Protein AF-A0A916WQE7-F1 (afdb_monomer)

Foldseek 3Di:
DLVVLLVLLQCLLCQLVVCVVVVVPQDLPVLLVSLVVSVVSVVVSVVVVVPDDQDDDPSNVSSVVSNLSSCLSSVVSVVCNVCVVVVHHPVCVPPPPPPPPDPDDDDDDPPPPPPPPPVVSVLSSVLSVQCVVCVVVVNNVSNVVSVVVVVCVVCVVVVVVVVVVVVVPPDPDD

pLDDT: mean 71.53, std 14.72, range [34.81, 92.25]

Structure (mmCIF, N/CA/C/O backbone):
data_AF-A0A916WQE7-F1
#
_entry.id   AF-A0A916WQE7-F1
#
loop_
_atom_site.group_PDB
_atom_site.id
_atom_site.type_symbol
_atom_site.label_atom_id
_atom_site.label_alt_id
_atom_site.label_comp_id
_atom_site.label_asym_id
_atom_site.label_entity_id
_atom_site.label_seq_id
_atom_site.pdbx_PDB_ins_code
_atom_site.Cartn_x
_atom_site.Cartn_y
_atom_site.Cartn_z
_atom_site.occupancy
_atom_site.B_iso_or_equiv
_atom_site.auth_seq_id
_atom_site.auth_comp_id
_atom_site.auth_asym_id
_atom_site.auth_atom_id
_atom_site.pdbx_PDB_model_num
ATOM 1 N N . MET A 1 1 ? 22.401 -5.149 -11.279 1.00 70.62 1 MET A N 1
ATOM 2 C CA . MET A 1 1 ? 21.599 -4.157 -10.520 1.00 70.62 1 MET A CA 1
ATOM 3 C C . MET A 1 1 ? 20.113 -4.518 -10.488 1.00 70.62 1 MET A C 1
ATOM 5 O O . MET A 1 1 ? 19.553 -4.602 -9.405 1.00 70.62 1 MET A O 1
ATOM 9 N N . THR A 1 2 ? 19.488 -4.848 -11.621 1.00 73.38 2 THR A N 1
ATOM 10 C CA . THR A 1 2 ? 18.065 -5.252 -11.704 1.00 73.38 2 THR A CA 1
ATOM 11 C C . THR A 1 2 ? 17.678 -6.453 -10.826 1.00 73.38 2 THR A C 1
ATOM 13 O O . THR A 1 2 ? 16.647 -6.414 -10.163 1.00 73.38 2 THR A O 1
ATOM 16 N N . ALA A 1 3 ? 18.513 -7.496 -10.752 1.00 74.06 3 ALA A N 1
ATOM 17 C CA . ALA A 1 3 ? 18.271 -8.654 -9.880 1.00 74.06 3 ALA A CA 1
ATOM 18 C C . ALA A 1 3 ? 18.253 -8.289 -8.381 1.00 74.06 3 ALA A C 1
ATOM 20 O O . ALA A 1 3 ? 17.452 -8.829 -7.622 1.00 74.06 3 ALA A O 1
ATOM 21 N N . LEU A 1 4 ? 19.092 -7.331 -7.965 1.00 79.38 4 LEU A N 1
ATOM 22 C CA . LEU A 1 4 ? 19.140 -6.832 -6.588 1.00 79.38 4 LEU A CA 1
ATOM 23 C C . LEU A 1 4 ? 17.869 -6.036 -6.264 1.00 79.38 4 LEU A C 1
ATOM 25 O O . LEU A 1 4 ? 17.252 -6.282 -5.234 1.00 79.38 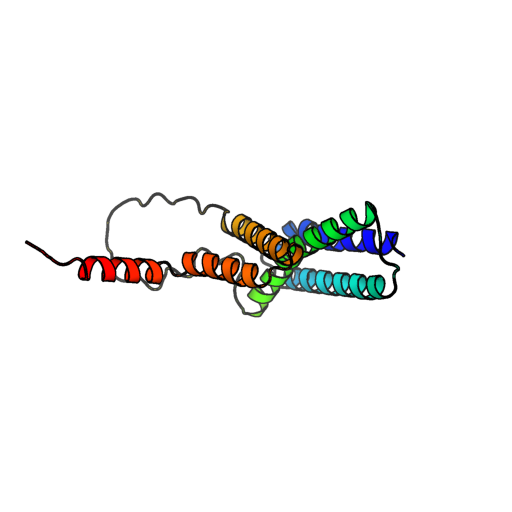4 LEU A O 1
ATOM 29 N N . ILE A 1 5 ? 17.422 -5.165 -7.174 1.00 79.19 5 ILE A N 1
ATOM 30 C CA . ILE A 1 5 ? 16.158 -4.416 -7.045 1.00 79.19 5 ILE A CA 1
ATOM 31 C C . ILE A 1 5 ? 14.967 -5.371 -6.885 1.00 79.19 5 ILE A C 1
ATOM 33 O O . ILE A 1 5 ? 14.129 -5.180 -6.005 1.00 79.19 5 ILE A O 1
ATOM 37 N N . VAL A 1 6 ? 14.910 -6.429 -7.697 1.00 75.44 6 VAL A N 1
ATOM 38 C CA . VAL A 1 6 ? 13.836 -7.434 -7.643 1.00 75.44 6 VAL A CA 1
ATOM 39 C C . VAL A 1 6 ? 13.866 -8.198 -6.321 1.00 75.44 6 VAL A C 1
ATOM 41 O O . VAL A 1 6 ? 12.828 -8.329 -5.674 1.00 75.44 6 VAL A O 1
ATOM 44 N N . ALA A 1 7 ? 15.042 -8.647 -5.875 1.00 78.25 7 ALA A N 1
ATOM 45 C CA . ALA A 1 7 ? 15.191 -9.309 -4.581 1.00 78.25 7 ALA A CA 1
ATOM 46 C C . ALA A 1 7 ? 14.759 -8.395 -3.420 1.00 78.25 7 ALA A C 1
ATOM 48 O O . ALA A 1 7 ? 14.051 -8.834 -2.514 1.00 78.25 7 ALA A O 1
ATOM 49 N N . LEU A 1 8 ? 15.117 -7.110 -3.473 1.00 78.75 8 LEU A N 1
ATOM 50 C CA . LEU A 1 8 ? 14.776 -6.143 -2.432 1.00 78.75 8 LEU A CA 1
ATOM 51 C C . LEU A 1 8 ? 13.273 -5.822 -2.422 1.00 78.75 8 LEU A C 1
ATOM 53 O O . LEU A 1 8 ? 12.681 -5.750 -1.350 1.00 78.75 8 LEU A O 1
ATOM 57 N N . LEU A 1 9 ? 12.619 -5.749 -3.587 1.00 78.38 9 LEU A N 1
ATOM 58 C CA . LEU A 1 9 ? 11.158 -5.634 -3.690 1.00 78.38 9 LEU A CA 1
ATOM 59 C C . LEU A 1 9 ? 10.426 -6.851 -3.112 1.00 78.38 9 LEU A C 1
ATOM 61 O O . LEU A 1 9 ? 9.424 -6.690 -2.413 1.00 78.38 9 LEU A O 1
ATOM 65 N N . VAL A 1 10 ? 10.934 -8.062 -3.360 1.00 79.44 10 VAL A N 1
ATOM 66 C CA . VAL A 1 10 ? 10.391 -9.284 -2.747 1.00 79.44 10 VAL A CA 1
ATOM 67 C C . VAL A 1 10 ? 10.524 -9.213 -1.225 1.00 79.44 10 VAL A C 1
ATOM 69 O O . VAL A 1 10 ? 9.552 -9.478 -0.518 1.00 79.44 10 VAL A O 1
ATOM 72 N N . ILE A 1 11 ? 11.678 -8.781 -0.708 1.00 80.19 11 ILE A N 1
ATOM 73 C CA . ILE A 1 11 ? 11.891 -8.603 0.735 1.00 80.19 11 ILE A CA 1
ATOM 74 C C . ILE A 1 11 ? 10.909 -7.571 1.305 1.00 80.19 11 ILE A C 1
ATOM 76 O O . ILE A 1 11 ? 10.242 -7.868 2.292 1.00 80.19 11 ILE A O 1
ATOM 80 N N . VAL A 1 12 ? 10.746 -6.404 0.672 1.00 80.62 12 VAL A N 1
ATOM 81 C CA . VAL A 1 12 ? 9.788 -5.365 1.104 1.00 80.62 12 VAL A CA 1
ATOM 82 C C . VAL A 1 12 ? 8.350 -5.894 1.115 1.00 80.62 12 VAL A C 1
ATOM 84 O O . VAL A 1 12 ? 7.591 -5.582 2.031 1.00 80.62 12 VAL A O 1
ATOM 87 N N . GLY A 1 13 ? 7.970 -6.716 0.132 1.00 73.62 13 GLY A N 1
ATOM 88 C CA . GLY A 1 13 ? 6.634 -7.309 0.059 1.00 73.62 13 GLY A CA 1
ATOM 89 C C . GLY A 1 13 ? 6.373 -8.391 1.109 1.00 73.62 13 GLY A C 1
ATOM 90 O O . GLY A 1 13 ? 5.263 -8.462 1.648 1.00 73.62 13 GLY A O 1
ATOM 91 N N . VAL A 1 14 ? 7.383 -9.210 1.417 1.00 77.94 14 VAL A N 1
ATOM 92 C CA . VAL A 1 14 ? 7.269 -10.386 2.295 1.00 77.94 14 VAL A CA 1
ATOM 93 C C . VAL A 1 14 ? 7.514 -10.044 3.766 1.00 77.94 14 VAL A C 1
ATOM 95 O O . VAL A 1 14 ? 6.817 -10.581 4.623 1.00 77.94 14 VAL A O 1
ATOM 98 N N . LEU A 1 15 ? 8.435 -9.129 4.082 1.00 81.94 15 LEU A N 1
ATOM 99 C CA . LEU A 1 15 ? 8.789 -8.713 5.447 1.00 81.94 15 LEU A CA 1
ATOM 100 C C . LEU A 1 15 ? 7.566 -8.357 6.329 1.00 81.94 15 LEU A C 1
ATOM 102 O O . LEU A 1 15 ? 7.421 -8.946 7.401 1.00 81.94 15 LEU A O 1
ATOM 106 N N . PRO A 1 16 ? 6.633 -7.476 5.914 1.00 71.31 16 PRO A N 1
ATOM 107 C CA . PRO A 1 16 ? 5.450 -7.146 6.715 1.00 71.31 16 PRO A CA 1
ATOM 108 C C . PRO A 1 16 ? 4.465 -8.319 6.854 1.00 71.31 16 PRO A C 1
ATOM 110 O O . PRO A 1 16 ? 3.701 -8.361 7.821 1.00 71.31 16 PRO A O 1
ATOM 113 N N . LEU A 1 17 ? 4.484 -9.283 5.924 1.00 73.62 17 LEU A N 1
ATOM 114 C CA . LEU A 1 17 ? 3.678 -10.504 5.987 1.00 73.62 17 LEU A CA 1
ATOM 115 C C . LEU A 1 17 ? 4.301 -11.535 6.945 1.00 73.62 17 LEU A C 1
ATOM 117 O O . LEU A 1 17 ? 3.599 -12.127 7.759 1.00 73.62 17 LEU A O 1
ATOM 121 N N . ALA A 1 18 ? 5.623 -11.699 6.898 1.00 76.25 18 ALA A N 1
ATOM 122 C CA . ALA A 1 18 ? 6.389 -12.600 7.756 1.00 76.25 18 ALA A CA 1
ATOM 123 C C . ALA A 1 18 ? 6.431 -12.115 9.215 1.00 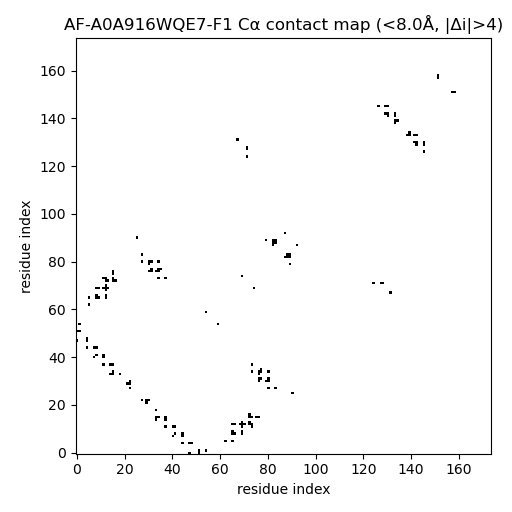76.25 18 ALA A C 1
ATOM 125 O O . ALA A 1 18 ? 6.333 -12.913 10.145 1.00 76.25 18 ALA A O 1
ATOM 126 N N . CYS A 1 19 ? 6.492 -10.798 9.430 1.00 71.38 19 CYS A N 1
ATOM 127 C CA . CYS A 1 19 ? 6.423 -10.182 10.757 1.00 71.38 19 CYS A CA 1
ATOM 128 C C . CYS A 1 19 ? 4.979 -9.947 11.242 1.00 71.38 19 CYS A C 1
ATOM 130 O O . CYS A 1 19 ? 4.761 -9.470 12.358 1.00 71.38 19 CYS A O 1
ATOM 132 N N . TYR A 1 20 ? 3.967 -10.297 10.444 1.00 69.69 20 TYR A N 1
ATOM 133 C CA . TYR A 1 20 ? 2.557 -10.211 10.826 1.00 69.69 20 TYR A CA 1
ATOM 134 C C . TYR A 1 20 ? 2.206 -10.948 12.141 1.00 69.69 20 TYR A C 1
ATOM 136 O O . TYR A 1 20 ? 1.533 -10.355 12.988 1.00 69.69 20 TYR A O 1
ATOM 144 N N . PRO A 1 21 ? 2.634 -12.208 12.378 1.00 64.62 21 PRO A N 1
ATOM 145 C CA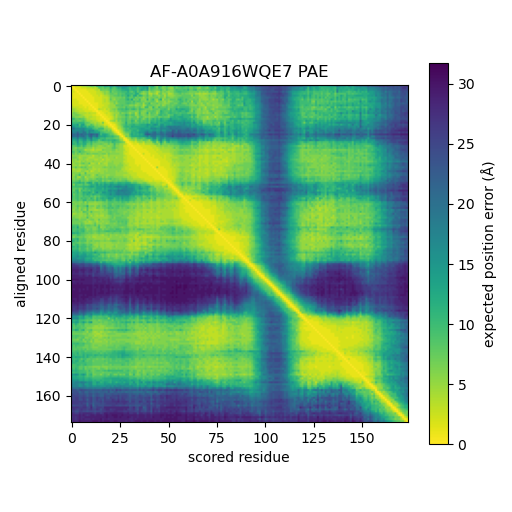 . PRO A 1 21 ? 2.379 -12.890 13.648 1.00 64.62 21 PRO A CA 1
ATOM 146 C C . PRO A 1 21 ? 3.087 -12.224 14.836 1.00 64.62 21 PRO A C 1
ATOM 148 O O . PRO A 1 21 ? 2.506 -12.175 15.918 1.00 64.62 21 PRO A O 1
ATOM 151 N N . LEU A 1 22 ? 4.279 -11.645 14.636 1.00 59.91 22 LEU A N 1
ATOM 152 C CA . LEU A 1 22 ? 4.992 -10.901 15.684 1.00 59.91 22 LEU A CA 1
ATOM 153 C C . LEU A 1 22 ? 4.316 -9.565 16.005 1.00 59.91 22 LEU A C 1
ATOM 155 O O . LEU A 1 22 ? 4.225 -9.182 17.161 1.00 59.91 22 LEU A O 1
ATOM 159 N N . THR A 1 23 ? 3.770 -8.870 15.010 1.00 57.62 23 THR A N 1
ATOM 160 C CA . THR A 1 23 ? 3.007 -7.626 15.231 1.00 57.62 23 THR A CA 1
ATOM 161 C C . THR A 1 23 ? 1.624 -7.861 15.851 1.00 57.62 23 THR A C 1
ATOM 163 O O . THR A 1 23 ? 0.947 -6.913 16.246 1.00 57.62 23 THR A O 1
ATOM 166 N N . ARG A 1 24 ? 1.194 -9.125 15.979 1.00 62.25 24 ARG A N 1
ATOM 167 C CA . ARG A 1 24 ? -0.054 -9.519 16.646 1.00 62.25 24 ARG A CA 1
ATOM 168 C C . ARG A 1 24 ? 0.080 -9.596 18.173 1.00 62.25 24 ARG A C 1
ATOM 170 O O . ARG A 1 24 ? -0.942 -9.618 18.855 1.00 62.25 24 ARG A O 1
ATOM 177 N N . THR A 1 25 ? 1.292 -9.598 18.732 1.00 56.09 25 THR A N 1
ATOM 178 C CA . THR A 1 25 ? 1.531 -9.772 20.181 1.00 56.09 25 THR A CA 1
ATOM 179 C C . THR A 1 25 ? 1.279 -8.511 21.027 1.00 56.09 25 THR A C 1
ATOM 181 O O . THR A 1 25 ? 1.730 -8.437 22.161 1.00 56.09 25 THR A O 1
ATOM 184 N N . ARG A 1 26 ? 0.507 -7.531 20.522 1.00 59.12 26 ARG A N 1
ATOM 185 C CA . ARG A 1 26 ? 0.152 -6.256 21.195 1.00 59.12 26 ARG A CA 1
ATOM 186 C C . ARG A 1 26 ? 1.341 -5.374 21.615 1.00 59.12 26 ARG A C 1
ATOM 188 O O . ARG A 1 26 ? 1.155 -4.423 22.364 1.00 59.12 26 ARG A O 1
ATOM 195 N N . LEU A 1 27 ? 2.549 -5.638 21.126 1.00 57.28 27 LEU A N 1
ATOM 196 C CA . LEU A 1 27 ? 3.712 -4.800 21.406 1.00 57.28 27 LEU A CA 1
ATOM 197 C C . LEU A 1 27 ? 3.806 -3.691 20.344 1.00 57.28 27 LEU A C 1
ATOM 199 O O . LEU A 1 27 ? 4.016 -3.973 19.166 1.00 57.28 27 LEU A O 1
ATOM 203 N N . ALA A 1 28 ? 3.674 -2.429 20.761 1.00 61.50 28 ALA A N 1
ATOM 204 C CA . ALA A 1 28 ? 3.883 -1.251 19.913 1.00 61.50 28 ALA A CA 1
ATOM 205 C C . ALA A 1 28 ? 5.304 -1.119 19.300 1.00 61.50 28 ALA A C 1
ATOM 207 O O . ALA A 1 28 ? 5.396 -0.752 18.121 1.00 61.50 28 ALA A O 1
ATOM 208 N N . PRO A 1 29 ? 6.418 -1.438 20.005 1.00 67.38 29 PRO A N 1
ATOM 209 C CA . PRO A 1 29 ? 7.757 -1.265 19.434 1.00 67.38 29 PRO A CA 1
ATOM 210 C C . PRO A 1 29 ? 8.039 -2.082 18.154 1.00 67.38 29 PRO A C 1
ATOM 212 O O . PRO A 1 29 ? 8.524 -1.490 17.187 1.00 67.38 29 PRO A O 1
ATOM 215 N N . PRO A 1 30 ? 7.708 -3.389 18.045 1.00 71.31 30 PRO A N 1
ATOM 216 C CA . PRO A 1 30 ? 7.995 -4.157 16.832 1.00 71.31 30 PRO A CA 1
ATOM 217 C C . PRO A 1 30 ? 7.179 -3.698 15.619 1.00 71.31 30 PRO A C 1
ATOM 219 O O . PRO A 1 30 ? 7.677 -3.753 14.499 1.00 71.31 30 PRO A O 1
ATOM 222 N N . THR A 1 31 ? 5.950 -3.201 15.801 1.00 71.88 31 THR A N 1
ATOM 223 C CA . THR A 1 31 ? 5.153 -2.652 14.689 1.00 71.88 31 THR A CA 1
ATOM 224 C C . THR A 1 31 ? 5.775 -1.403 14.076 1.00 71.88 31 THR A C 1
ATOM 226 O 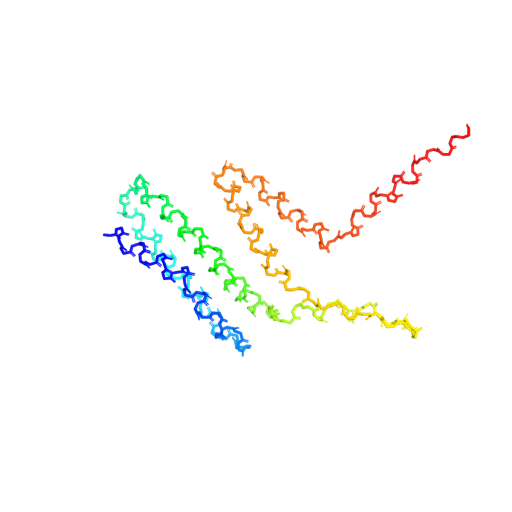O . THR A 1 31 ? 5.816 -1.285 12.851 1.00 71.88 31 THR A O 1
ATOM 229 N N . VAL A 1 32 ? 6.276 -0.489 14.910 1.00 77.50 32 VAL A N 1
ATOM 230 C CA . VAL A 1 32 ? 6.930 0.742 14.445 1.00 77.50 32 VAL A CA 1
ATOM 231 C C . VAL A 1 32 ? 8.268 0.414 13.782 1.00 77.50 32 VAL A C 1
ATOM 233 O O . VAL A 1 32 ? 8.560 0.946 12.713 1.00 77.50 32 VAL A O 1
ATOM 236 N N . ALA A 1 33 ? 9.033 -0.525 14.347 1.00 81.44 33 ALA A N 1
ATOM 237 C CA . ALA A 1 33 ? 10.304 -0.959 13.773 1.00 81.44 33 ALA A CA 1
ATOM 238 C C . ALA A 1 33 ? 10.131 -1.601 12.384 1.00 81.44 33 ALA A C 1
ATOM 240 O O . ALA A 1 33 ? 10.854 -1.257 11.452 1.00 81.44 33 ALA A O 1
ATOM 241 N N . VAL A 1 34 ? 9.137 -2.483 12.214 1.00 78.88 34 VAL A N 1
ATOM 242 C CA . VAL A 1 34 ? 8.832 -3.110 10.915 1.00 78.88 34 VAL A CA 1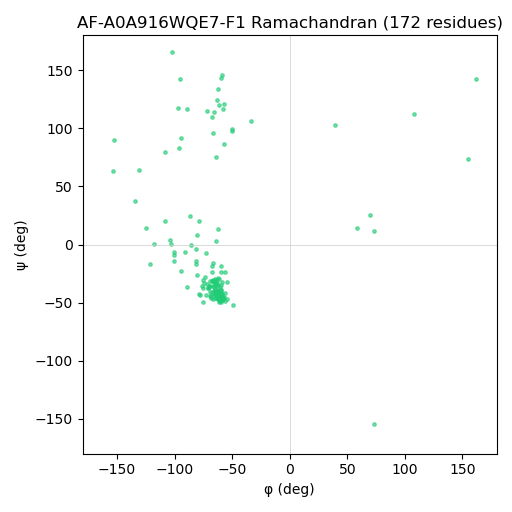
ATOM 243 C C . VAL A 1 34 ? 8.386 -2.065 9.894 1.00 78.88 34 VAL A C 1
ATOM 245 O O . VAL A 1 34 ? 8.844 -2.106 8.754 1.00 78.88 34 VAL A O 1
ATOM 248 N N . ALA A 1 35 ? 7.534 -1.110 10.281 1.00 81.12 35 ALA A N 1
ATOM 249 C CA . ALA A 1 35 ? 7.116 -0.032 9.387 1.00 81.12 35 ALA A CA 1
ATOM 250 C C . ALA A 1 35 ? 8.306 0.836 8.946 1.00 81.12 35 ALA A C 1
ATOM 252 O O . ALA A 1 35 ? 8.480 1.063 7.749 1.00 81.12 35 ALA A O 1
ATOM 253 N N . GLY A 1 36 ? 9.157 1.246 9.893 1.00 82.38 36 GLY A N 1
ATOM 254 C CA . GLY A 1 36 ? 10.378 2.004 9.614 1.00 82.38 36 GLY A CA 1
ATOM 255 C C . GLY A 1 36 ? 11.328 1.250 8.685 1.00 82.38 36 GLY A C 1
ATOM 256 O O . GLY A 1 36 ? 11.747 1.795 7.668 1.00 82.38 36 GLY A O 1
ATOM 257 N N . LEU A 1 37 ? 11.592 -0.029 8.963 1.00 84.94 37 LEU A N 1
ATOM 258 C CA . LEU A 1 37 ? 12.439 -0.873 8.116 1.00 84.94 37 LEU A CA 1
ATOM 259 C C . LEU A 1 37 ? 11.864 -1.027 6.701 1.00 84.94 37 LEU A C 1
ATOM 261 O O . LEU A 1 37 ? 12.606 -0.951 5.726 1.00 84.94 37 LEU A O 1
ATOM 265 N N . THR A 1 38 ? 10.546 -1.193 6.576 1.00 82.81 38 THR A N 1
ATOM 266 C CA . THR A 1 38 ? 9.877 -1.298 5.270 1.00 82.81 38 THR A CA 1
ATOM 267 C C . THR A 1 38 ? 10.031 -0.002 4.463 1.00 82.81 38 THR A C 1
ATOM 269 O O . THR A 1 38 ? 10.316 -0.064 3.270 1.00 82.81 38 THR A O 1
ATOM 272 N N . LEU A 1 39 ? 9.896 1.168 5.103 1.00 83.88 39 LEU A N 1
ATOM 273 C CA . LEU A 1 39 ? 10.090 2.471 4.453 1.00 83.88 39 LEU A CA 1
ATOM 274 C C . LEU A 1 39 ? 11.549 2.716 4.056 1.00 83.88 39 LEU A C 1
ATOM 276 O O . LEU A 1 39 ? 11.801 3.195 2.953 1.00 83.88 39 LEU A O 1
ATOM 280 N N . ILE A 1 40 ? 12.505 2.350 4.914 1.00 86.44 40 ILE A N 1
ATOM 281 C CA . ILE A 1 40 ? 13.940 2.456 4.616 1.00 86.44 40 ILE A CA 1
ATOM 282 C C . ILE A 1 40 ? 14.295 1.578 3.414 1.00 86.44 40 ILE A C 1
ATOM 284 O O . ILE A 1 40 ? 14.907 2.060 2.463 1.00 86.44 40 ILE A O 1
ATOM 288 N N . LEU A 1 41 ? 13.873 0.310 3.420 1.00 84.75 41 LEU A N 1
ATOM 289 C CA . LEU A 1 41 ? 14.114 -0.604 2.304 1.00 84.75 41 LEU A CA 1
ATOM 290 C C . LEU A 1 41 ? 13.468 -0.088 1.013 1.00 84.75 41 LEU A C 1
ATOM 292 O O . LEU A 1 41 ? 14.114 -0.109 -0.029 1.00 84.75 41 LEU A O 1
ATOM 296 N N . LEU A 1 42 ? 12.240 0.437 1.077 1.00 84.69 42 LEU A N 1
ATOM 297 C CA . LEU A 1 42 ? 11.581 1.042 -0.082 1.00 84.69 42 LEU A CA 1
ATOM 298 C C . LEU A 1 42 ? 12.340 2.275 -0.605 1.00 84.69 42 LEU A C 1
ATOM 300 O O . LEU A 1 42 ? 12.474 2.434 -1.817 1.00 84.69 42 LEU A O 1
ATOM 304 N N . GLY A 1 43 ? 12.882 3.111 0.284 1.00 83.00 43 GLY A N 1
ATOM 305 C CA . GLY A 1 43 ? 13.742 4.239 -0.085 1.00 83.00 43 GLY A CA 1
ATOM 306 C C . GLY A 1 43 ? 15.023 3.790 -0.793 1.00 83.00 43 GLY A C 1
ATOM 307 O O . GLY A 1 43 ? 15.391 4.358 -1.818 1.00 83.00 43 GLY A O 1
ATOM 308 N N . ILE A 1 44 ? 15.653 2.714 -0.312 1.00 84.56 44 ILE A N 1
ATOM 309 C CA . ILE A 1 44 ? 16.823 2.107 -0.963 1.00 84.56 44 ILE A CA 1
ATOM 310 C C . ILE A 1 44 ? 16.457 1.572 -2.357 1.00 84.56 44 ILE A C 1
ATOM 312 O O . ILE A 1 44 ? 17.203 1.816 -3.303 1.00 84.56 44 ILE A O 1
ATOM 316 N N . VAL A 1 45 ? 15.303 0.904 -2.522 1.00 84.38 45 VAL A N 1
ATOM 317 C CA . VAL A 1 45 ? 14.815 0.491 -3.856 1.00 84.38 45 VAL A CA 1
ATOM 318 C C . VAL A 1 45 ? 14.698 1.695 -4.785 1.00 84.38 45 VAL A C 1
ATOM 320 O O . VAL A 1 45 ? 15.166 1.625 -5.918 1.00 84.38 45 VAL A O 1
ATOM 323 N N . ALA A 1 46 ? 14.074 2.781 -4.322 1.00 82.88 46 ALA A N 1
ATOM 324 C CA . ALA A 1 46 ? 13.829 3.964 -5.141 1.00 82.88 46 ALA A CA 1
ATOM 325 C C . ALA A 1 46 ? 15.136 4.626 -5.606 1.00 82.88 46 ALA A C 1
ATOM 327 O O . ALA A 1 46 ? 15.261 4.954 -6.783 1.00 82.88 46 ALA A O 1
ATOM 328 N N . LEU A 1 47 ? 16.123 4.752 -4.712 1.00 86.00 47 LEU A N 1
ATOM 329 C CA . LEU A 1 47 ? 17.445 5.292 -5.046 1.00 86.00 47 LEU A CA 1
ATOM 330 C C . LEU A 1 47 ? 18.176 4.413 -6.067 1.00 86.00 47 LEU A C 1
ATOM 332 O O . LEU A 1 47 ? 18.694 4.916 -7.057 1.00 86.00 47 LEU A O 1
ATOM 336 N N . LEU A 1 48 ? 18.172 3.092 -5.868 1.00 83.00 48 LEU A N 1
ATOM 337 C CA . LEU A 1 48 ? 18.806 2.158 -6.804 1.00 83.00 48 LEU A CA 1
ATOM 338 C C . LEU A 1 48 ? 18.097 2.108 -8.162 1.00 83.00 48 LEU A C 1
ATOM 340 O O . LEU A 1 48 ? 18.742 1.861 -9.176 1.00 83.00 48 LEU A O 1
ATOM 344 N N . ALA A 1 49 ? 16.778 2.310 -8.186 1.00 80.94 49 ALA A N 1
ATOM 345 C CA . ALA A 1 49 ? 15.992 2.345 -9.412 1.00 80.94 49 ALA A CA 1
ATOM 346 C C . ALA A 1 49 ? 16.206 3.634 -10.218 1.00 80.94 49 ALA A C 1
ATOM 348 O O . ALA A 1 49 ? 16.075 3.589 -11.436 1.00 80.94 49 ALA A O 1
ATOM 349 N N . ALA A 1 50 ? 16.543 4.755 -9.570 1.00 82.25 50 ALA A N 1
ATOM 350 C CA . ALA A 1 50 ? 16.823 6.021 -10.250 1.00 82.25 50 ALA A CA 1
ATOM 351 C C . ALA A 1 50 ? 18.092 5.965 -11.122 1.00 82.25 50 ALA A C 1
ATOM 353 O O . ALA A 1 50 ? 18.153 6.623 -12.154 1.00 82.25 50 ALA A O 1
ATOM 354 N N . GLU A 1 51 ? 19.069 5.150 -10.722 1.00 82.94 51 GLU A N 1
ATOM 355 C CA . GLU A 1 51 ? 20.335 4.923 -11.439 1.00 82.94 51 GLU A CA 1
ATOM 356 C C . GLU A 1 51 ? 20.261 3.742 -12.427 1.00 82.94 51 GLU A C 1
ATOM 358 O O . GLU A 1 51 ? 21.221 3.450 -13.137 1.00 82.94 51 GLU A O 1
ATOM 363 N N . ALA A 1 52 ? 19.153 2.994 -12.440 1.00 80.38 52 ALA A N 1
ATOM 364 C CA . ALA A 1 52 ? 19.018 1.786 -13.245 1.00 80.38 52 ALA A CA 1
ATOM 365 C C . ALA A 1 52 ? 18.325 2.068 -14.582 1.00 80.38 52 ALA A C 1
ATOM 367 O O . ALA A 1 52 ? 17.335 2.796 -14.645 1.00 80.38 52 ALA A O 1
ATOM 368 N N . ASP A 1 53 ? 18.784 1.398 -15.640 1.00 79.62 53 ASP A N 1
ATOM 369 C CA . ASP A 1 53 ? 18.115 1.459 -16.937 1.00 79.62 53 ASP A CA 1
ATOM 370 C C . ASP A 1 53 ? 16.660 0.959 -16.855 1.00 79.62 53 ASP A C 1
ATOM 372 O O . ASP A 1 53 ? 16.371 -0.017 -16.140 1.00 79.62 53 ASP A O 1
ATOM 376 N N . PRO A 1 54 ? 15.729 1.573 -17.614 1.00 76.31 54 PRO A N 1
ATOM 377 C CA . PRO A 1 54 ? 14.333 1.171 -17.623 1.00 76.31 54 PRO A CA 1
ATOM 378 C C . PRO A 1 54 ? 14.182 -0.301 -18.003 1.00 76.31 54 PRO A C 1
ATOM 380 O O . PRO A 1 54 ? 14.528 -0.734 -19.103 1.00 76.31 54 PRO A O 1
ATOM 383 N N . VAL A 1 55 ? 13.592 -1.078 -17.100 1.00 77.38 55 VAL A N 1
ATOM 384 C CA . VAL A 1 55 ? 13.263 -2.473 -17.377 1.00 77.38 55 VAL A CA 1
ATOM 385 C C . VAL A 1 55 ? 12.097 -2.533 -18.366 1.00 77.38 55 VAL A C 1
ATOM 387 O O . VAL A 1 55 ? 10.964 -2.171 -18.035 1.00 77.38 55 VAL A O 1
ATOM 390 N N . THR A 1 56 ? 12.353 -3.052 -19.565 1.00 78.12 56 THR A N 1
ATOM 391 C CA . THR A 1 56 ? 11.342 -3.270 -20.610 1.00 78.12 56 THR A CA 1
ATOM 392 C C . THR A 1 56 ? 10.917 -4.744 -20.702 1.00 78.12 56 THR A C 1
ATOM 394 O O . THR A 1 56 ? 11.525 -5.639 -20.112 1.00 78.12 56 THR A O 1
ATOM 397 N N . GLY A 1 57 ? 9.806 -5.013 -21.399 1.00 83.06 57 GLY A N 1
ATOM 398 C CA . GLY A 1 57 ? 9.286 -6.370 -21.609 1.00 83.06 57 GLY A CA 1
ATOM 399 C C . GLY A 1 57 ? 8.638 -7.014 -20.373 1.00 83.06 57 GLY A C 1
ATOM 400 O O . GLY A 1 57 ? 8.139 -6.332 -19.475 1.00 83.06 57 GLY A O 1
ATOM 401 N N . ALA A 1 58 ? 8.626 -8.352 -20.332 1.00 80.88 58 ALA A N 1
ATOM 402 C CA . ALA A 1 58 ? 7.959 -9.137 -19.286 1.00 80.88 58 ALA A CA 1
ATOM 403 C C . ALA A 1 58 ? 8.502 -8.852 -17.872 1.00 80.88 58 ALA A C 1
ATOM 405 O O . ALA A 1 58 ? 7.735 -8.799 -16.910 1.00 80.88 58 ALA A O 1
ATOM 406 N N . TRP A 1 59 ? 9.807 -8.587 -17.744 1.00 76.00 59 TRP A N 1
ATOM 407 C CA . TRP A 1 59 ? 10.437 -8.256 -16.461 1.00 76.00 59 TRP A CA 1
ATOM 408 C C . TRP A 1 59 ? 9.909 -6.934 -15.882 1.00 76.00 59 TRP A C 1
ATOM 410 O O . TRP A 1 59 ? 9.736 -6.807 -14.672 1.00 76.00 59 TRP A O 1
ATOM 420 N N . GLY A 1 60 ? 9.551 -5.974 -16.743 1.00 79.88 60 GLY A N 1
ATOM 421 C CA . GLY A 1 60 ? 8.948 -4.709 -16.318 1.00 79.88 60 GLY A CA 1
ATOM 422 C C . GLY A 1 60 ? 7.554 -4.903 -15.720 1.00 79.88 60 GLY A C 1
ATOM 423 O O . GLY A 1 60 ? 7.191 -4.237 -14.751 1.00 79.88 60 GLY A O 1
ATOM 424 N N . VAL A 1 61 ? 6.780 -5.857 -16.249 1.00 80.19 61 VAL A N 1
ATOM 425 C CA . VAL A 1 61 ? 5.473 -6.232 -15.683 1.00 80.19 61 VAL A CA 1
ATOM 426 C C . VAL A 1 61 ? 5.652 -6.874 -14.308 1.00 80.19 61 VAL A C 1
ATOM 428 O O . VAL A 1 61 ? 4.989 -6.457 -13.360 1.00 80.19 61 VAL A O 1
ATOM 431 N N . VAL A 1 62 ? 6.591 -7.816 -14.172 1.00 79.88 62 VAL A N 1
ATOM 432 C CA . VAL A 1 62 ? 6.901 -8.467 -12.886 1.00 79.88 62 VAL A CA 1
ATOM 433 C C . VAL A 1 62 ? 7.310 -7.434 -11.833 1.00 79.88 62 VAL A C 1
ATOM 435 O O . VAL A 1 62 ? 6.757 -7.436 -10.734 1.00 79.88 62 VAL A O 1
ATOM 438 N N . CYS A 1 63 ? 8.198 -6.496 -12.173 1.00 79.56 63 CYS A N 1
ATOM 439 C CA . CYS A 1 63 ? 8.594 -5.417 -11.266 1.00 79.56 63 CYS A CA 1
ATOM 440 C C . CYS A 1 63 ? 7.398 -4.569 -10.807 1.00 79.56 63 CYS A C 1
ATOM 442 O O . CYS A 1 63 ? 7.259 -4.312 -9.612 1.00 79.56 63 CYS A O 1
ATOM 444 N N . ARG A 1 64 ? 6.501 -4.168 -11.719 1.00 81.25 64 ARG A N 1
ATOM 445 C CA . ARG A 1 64 ? 5.299 -3.389 -11.358 1.00 81.25 64 ARG A CA 1
ATOM 446 C C . ARG A 1 64 ? 4.371 -4.162 -10.424 1.00 81.25 64 ARG A C 1
ATOM 448 O O . ARG A 1 64 ? 3.875 -3.590 -9.456 1.00 81.25 64 ARG A O 1
ATOM 455 N N . VAL A 1 65 ? 4.170 -5.454 -10.675 1.00 81.75 65 VAL A N 1
ATOM 456 C CA . VAL A 1 65 ? 3.366 -6.321 -9.799 1.00 81.75 65 VAL A CA 1
ATOM 457 C C . VAL A 1 65 ? 3.999 -6.429 -8.409 1.00 81.75 65 VAL A C 1
ATOM 459 O O . VAL A 1 65 ? 3.296 -6.306 -7.407 1.00 81.75 65 VAL A O 1
ATOM 462 N N . LEU A 1 66 ? 5.322 -6.585 -8.323 1.00 79.94 66 LEU A N 1
ATOM 463 C CA . LEU A 1 66 ? 6.029 -6.625 -7.041 1.00 79.94 66 LEU A CA 1
ATOM 464 C C . LEU A 1 66 ? 5.914 -5.303 -6.270 1.00 79.94 66 LEU A C 1
ATOM 466 O O . LEU A 1 66 ? 5.682 -5.330 -5.063 1.00 79.94 66 LEU A O 1
ATOM 470 N N . ILE A 1 67 ? 6.001 -4.158 -6.955 1.00 81.56 67 ILE A N 1
ATOM 471 C CA . ILE A 1 67 ? 5.784 -2.831 -6.354 1.00 81.56 67 ILE A CA 1
ATOM 472 C C . ILE A 1 67 ? 4.365 -2.719 -5.783 1.00 81.56 67 ILE A C 1
ATOM 474 O O . ILE A 1 67 ? 4.187 -2.255 -4.657 1.00 81.56 67 ILE A O 1
ATOM 478 N N . VAL A 1 68 ? 3.356 -3.186 -6.522 1.00 81.88 68 VAL A N 1
ATOM 479 C CA . VAL A 1 68 ? 1.955 -3.209 -6.068 1.00 81.88 68 VAL A CA 1
ATOM 480 C C . VAL A 1 68 ? 1.788 -4.066 -4.818 1.00 81.88 68 VAL A C 1
ATOM 482 O O . VAL A 1 68 ? 1.196 -3.616 -3.836 1.00 81.88 68 VAL A O 1
ATOM 485 N N . ILE A 1 69 ? 2.340 -5.281 -4.822 1.00 80.44 69 ILE A N 1
ATOM 486 C CA . ILE A 1 69 ? 2.278 -6.188 -3.671 1.00 80.44 69 ILE A CA 1
ATOM 487 C C . ILE A 1 69 ? 2.952 -5.542 -2.457 1.00 80.44 69 ILE A C 1
ATOM 489 O O . ILE A 1 69 ? 2.348 -5.493 -1.385 1.00 80.44 69 ILE A O 1
ATOM 493 N N . ALA A 1 70 ? 4.150 -4.983 -2.640 1.00 80.44 70 ALA A N 1
ATOM 494 C CA . ALA A 1 70 ? 4.895 -4.274 -1.606 1.00 80.44 70 ALA A CA 1
ATOM 495 C C . ALA A 1 70 ? 4.126 -3.073 -1.035 1.00 80.44 70 ALA A C 1
ATOM 497 O O . ALA A 1 70 ? 4.079 -2.895 0.184 1.00 80.44 70 ALA A O 1
ATOM 498 N N . ALA A 1 71 ? 3.463 -2.283 -1.882 1.00 79.06 71 ALA A N 1
ATOM 499 C CA . ALA A 1 71 ? 2.641 -1.157 -1.445 1.00 79.06 71 ALA A CA 1
ATOM 500 C C . ALA A 1 71 ? 1.439 -1.620 -0.602 1.00 79.06 71 ALA A C 1
ATOM 502 O O . ALA A 1 71 ? 1.147 -1.051 0.456 1.00 79.06 71 ALA A O 1
ATOM 503 N N . ILE A 1 72 ? 0.760 -2.689 -1.029 1.00 79.81 72 ILE A N 1
ATOM 504 C CA . ILE A 1 72 ? -0.412 -3.224 -0.327 1.00 79.81 72 ILE A CA 1
ATOM 505 C C . ILE A 1 72 ? -0.014 -3.834 1.024 1.00 79.81 72 ILE A C 1
ATOM 507 O O . ILE A 1 72 ? -0.675 -3.565 2.037 1.00 79.81 72 ILE A O 1
ATOM 511 N N . THR A 1 73 ? 1.045 -4.647 1.076 1.00 79.50 73 THR A N 1
ATOM 512 C CA . THR A 1 73 ? 1.467 -5.312 2.318 1.00 79.50 73 THR A CA 1
ATOM 513 C C . THR A 1 73 ? 2.167 -4.335 3.261 1.00 79.50 73 THR A C 1
ATOM 515 O O . THR A 1 73 ? 1.746 -4.206 4.417 1.00 79.50 73 THR A O 1
ATOM 518 N N . GLY A 1 74 ? 3.139 -3.566 2.764 1.00 76.56 74 GLY A N 1
ATOM 519 C CA . GLY A 1 74 ? 3.910 -2.576 3.522 1.00 76.56 74 GLY A CA 1
ATOM 520 C C . GLY A 1 74 ? 3.056 -1.440 4.077 1.00 76.56 74 GLY A C 1
ATOM 521 O O . GLY A 1 74 ? 3.153 -1.110 5.262 1.00 76.56 74 GLY A O 1
ATOM 522 N N . GLY A 1 75 ? 2.101 -0.928 3.293 1.00 76.56 75 GLY A N 1
ATOM 523 C CA . GLY A 1 75 ? 1.173 0.109 3.754 1.00 76.56 75 GLY A CA 1
ATOM 524 C C . GLY A 1 75 ? 0.325 -0.322 4.959 1.00 76.56 75 GLY A C 1
ATOM 525 O O . GLY A 1 75 ? -0.246 0.510 5.661 1.00 76.56 75 GLY A O 1
ATOM 526 N N . SER A 1 76 ? 0.199 -1.627 5.236 1.00 77.81 76 SER A N 1
ATOM 527 C CA . SER A 1 76 ? -0.552 -2.122 6.401 1.00 77.81 76 SER A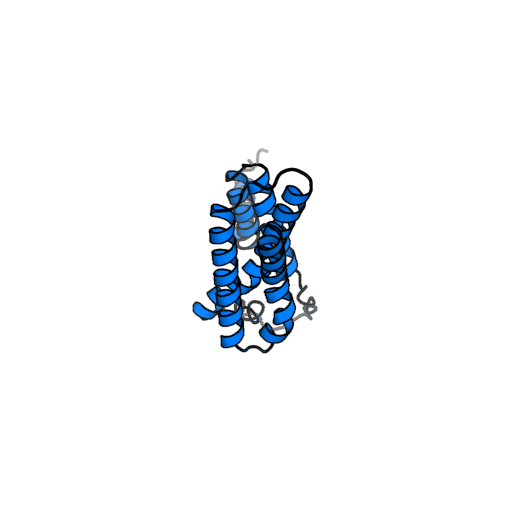 CA 1
ATOM 528 C C . SER A 1 76 ? 0.236 -1.919 7.690 1.00 77.81 76 SER A C 1
ATOM 530 O O . SER A 1 76 ? -0.354 -1.577 8.713 1.00 77.81 76 SER A O 1
ATOM 532 N N . ALA A 1 77 ? 1.556 -2.105 7.635 1.00 77.38 77 ALA A N 1
ATOM 533 C CA . ALA A 1 77 ? 2.448 -1.839 8.756 1.00 77.38 77 ALA A CA 1
ATOM 534 C C . ALA A 1 77 ? 2.526 -0.332 9.037 1.00 77.38 77 ALA A C 1
ATOM 536 O O . ALA A 1 77 ? 2.360 0.070 10.185 1.00 77.38 77 ALA A O 1
ATOM 537 N N . VAL A 1 78 ? 2.651 0.488 7.986 1.00 78.94 78 VAL A N 1
ATOM 538 C CA . VAL A 1 78 ? 2.742 1.956 8.094 1.00 78.94 78 VAL A CA 1
ATOM 539 C C . VAL A 1 78 ? 1.481 2.574 8.707 1.00 78.94 78 VAL A C 1
ATOM 541 O O . VAL A 1 78 ? 1.565 3.389 9.623 1.00 78.94 78 VAL A O 1
ATOM 544 N N . VAL A 1 79 ? 0.290 2.159 8.262 1.00 80.69 79 VAL A N 1
ATOM 545 C CA . VAL A 1 79 ? -0.965 2.665 8.848 1.00 80.69 79 VAL A CA 1
ATOM 546 C C . VAL A 1 79 ? -1.082 2.270 10.322 1.00 80.69 79 VAL A C 1
ATOM 548 O O . VAL A 1 79 ? -1.484 3.084 11.147 1.00 80.69 79 VAL A O 1
ATOM 551 N N . ARG A 1 80 ? -0.696 1.042 10.686 1.00 79.81 80 ARG A N 1
ATOM 552 C CA . ARG A 1 80 ? -0.727 0.595 12.087 1.00 79.81 80 ARG A CA 1
ATOM 553 C C . ARG A 1 80 ? 0.256 1.366 12.958 1.00 79.81 80 ARG A C 1
ATOM 555 O O . ARG A 1 80 ? -0.118 1.742 14.062 1.00 79.81 80 ARG A O 1
ATOM 562 N N . SER A 1 81 ? 1.475 1.610 12.479 1.00 75.12 81 SER A N 1
ATOM 563 C CA . SER A 1 81 ? 2.456 2.405 13.220 1.00 75.12 81 SER A CA 1
ATOM 564 C C . SER A 1 81 ? 1.998 3.850 13.393 1.00 75.12 81 SER A C 1
ATOM 566 O O . SER A 1 81 ? 2.175 4.398 14.472 1.00 75.12 81 SER A O 1
ATOM 568 N N . ALA A 1 82 ? 1.358 4.445 12.379 1.00 80.38 82 ALA A N 1
ATOM 569 C CA . ALA A 1 82 ? 0.800 5.794 12.479 1.00 80.38 82 ALA A CA 1
ATOM 570 C C . ALA A 1 82 ? -0.342 5.872 13.505 1.00 80.38 82 ALA A C 1
ATOM 572 O O . ALA A 1 82 ? -0.376 6.791 14.318 1.00 80.38 82 ALA A O 1
ATOM 573 N N . LEU A 1 83 ? -1.245 4.884 13.515 1.00 80.81 83 LEU A N 1
ATOM 574 C CA . LEU A 1 83 ? -2.311 4.799 14.518 1.00 80.81 83 LEU A CA 1
ATOM 575 C C . LEU A 1 83 ? -1.740 4.662 15.934 1.00 80.81 83 LEU A C 1
ATOM 577 O O . LEU A 1 83 ? -2.157 5.396 16.823 1.00 80.81 83 LEU A O 1
ATOM 581 N N . LEU A 1 84 ? -0.744 3.793 16.122 1.00 81.12 84 LEU A N 1
ATOM 582 C CA . LEU A 1 84 ? -0.063 3.634 17.409 1.00 81.12 84 LEU A CA 1
ATOM 583 C C . LEU A 1 84 ? 0.654 4.915 17.848 1.00 81.12 84 LEU A C 1
ATOM 585 O O . LEU A 1 84 ? 0.574 5.280 19.016 1.00 81.12 84 LEU A O 1
ATOM 589 N N . ALA A 1 85 ? 1.311 5.618 16.922 1.00 80.25 85 ALA A N 1
ATOM 590 C CA . ALA A 1 85 ? 1.938 6.910 17.199 1.00 80.25 85 ALA A CA 1
ATOM 591 C C . ALA A 1 85 ? 0.906 7.975 17.609 1.00 80.25 85 ALA A C 1
ATOM 593 O O . ALA A 1 85 ? 1.195 8.816 18.452 1.00 80.25 85 ALA A O 1
ATOM 594 N N . GLY A 1 86 ? -0.310 7.903 17.061 1.00 80.50 86 GLY A N 1
ATOM 595 C CA . GLY A 1 86 ? -1.453 8.722 17.468 1.00 80.50 86 GLY A CA 1
ATOM 596 C C . GLY A 1 86 ? -2.189 8.227 18.721 1.00 80.50 86 GLY A C 1
ATOM 597 O O . GLY A 1 86 ? -3.267 8.735 19.016 1.00 80.50 86 GLY A O 1
ATOM 598 N N . GLY A 1 87 ? -1.667 7.219 19.431 1.00 77.69 87 GLY A N 1
ATOM 599 C CA . GLY A 1 87 ? -2.289 6.651 20.634 1.00 77.69 87 GLY A CA 1
ATOM 600 C C . GLY A 1 87 ? -3.531 5.788 20.373 1.00 77.69 87 GLY A C 1
ATOM 601 O O . GLY A 1 87 ? -4.252 5.445 21.309 1.00 77.69 87 GLY A O 1
ATOM 602 N N . VAL A 1 88 ? -3.807 5.428 19.116 1.00 77.94 88 VAL A N 1
ATOM 603 C CA . VAL A 1 88 ? -4.944 4.588 18.724 1.00 77.94 88 VAL A CA 1
ATOM 604 C C . VAL A 1 88 ? -4.494 3.139 18.577 1.00 77.94 88 VAL A C 1
ATOM 606 O O . VAL A 1 88 ? -3.728 2.801 17.675 1.00 77.94 88 VAL A O 1
ATOM 609 N N . ASP A 1 89 ? -5.049 2.255 19.404 1.00 75.31 89 ASP A N 1
ATOM 610 C CA . ASP A 1 89 ? -4.827 0.813 19.307 1.00 75.31 89 ASP A CA 1
ATOM 611 C C . ASP A 1 89 ? -5.464 0.230 18.027 1.00 75.31 89 ASP A C 1
ATOM 613 O O . ASP A 1 89 ? -6.690 0.058 17.965 1.00 75.31 89 ASP A O 1
ATOM 617 N N . PRO A 1 90 ? -4.673 -0.200 17.020 1.00 70.38 90 PRO A N 1
ATOM 618 C CA . PRO A 1 90 ? -5.200 -0.695 15.743 1.00 70.38 90 PRO A CA 1
ATOM 619 C C . PRO A 1 90 ? -5.979 -2.005 15.888 1.00 70.38 90 PRO A C 1
ATOM 621 O O . PRO A 1 90 ? -6.678 -2.434 14.972 1.00 70.38 90 PRO A O 1
ATOM 624 N N . TRP A 1 91 ? -5.804 -2.679 17.025 1.00 71.44 91 TRP A N 1
ATOM 625 C CA . TRP A 1 91 ? -6.358 -3.996 17.307 1.00 71.44 91 TRP A CA 1
ATOM 626 C C . TRP A 1 91 ? -7.613 -3.954 18.189 1.00 71.44 91 TRP A C 1
ATOM 628 O O . TRP A 1 91 ? -8.334 -4.946 18.259 1.00 71.44 91 TRP A O 1
ATOM 638 N N . ASN A 1 92 ? -7.897 -2.814 18.830 1.00 66.50 92 ASN A N 1
ATOM 639 C CA . ASN A 1 92 ? -9.052 -2.630 19.719 1.00 66.50 92 ASN A CA 1
ATOM 640 C C . ASN A 1 92 ? -10.194 -1.824 19.058 1.00 66.50 92 ASN A C 1
ATOM 642 O O . ASN A 1 92 ? -11.239 -1.611 19.672 1.00 66.50 92 ASN A O 1
ATOM 646 N N . GLY A 1 93 ? -10.026 -1.398 17.799 1.00 56.97 93 GLY A N 1
ATOM 647 C CA . GLY A 1 93 ? -10.913 -0.458 17.096 1.00 56.97 93 GLY A CA 1
ATOM 648 C C . GLY A 1 93 ? -12.357 -0.910 16.827 1.00 56.97 93 GLY A C 1
ATOM 649 O O . GLY A 1 93 ? -13.089 -0.162 16.186 1.00 56.97 93 GLY A O 1
ATOM 650 N N . GLY A 1 94 ? -12.761 -2.097 17.293 1.00 53.19 94 GLY A N 1
ATOM 651 C CA . GLY A 1 94 ? -14.121 -2.625 17.156 1.00 53.19 94 GLY A CA 1
ATOM 652 C C . GLY A 1 94 ? -15.017 -2.500 18.394 1.00 53.19 94 GLY A C 1
ATOM 653 O O . GLY A 1 94 ? -16.195 -2.778 18.258 1.00 53.19 94 GLY A O 1
ATOM 654 N N . GLN A 1 95 ? -14.503 -2.111 19.573 1.00 47.97 95 GLN A N 1
ATOM 655 C CA . GLN A 1 95 ? -15.296 -2.162 20.822 1.00 47.97 95 GLN A CA 1
ATOM 656 C C . GLN A 1 95 ? -15.457 -0.812 21.547 1.00 47.97 95 GLN A C 1
ATOM 658 O O . GLN A 1 95 ? -16.317 -0.689 22.408 1.00 47.97 95 GLN A O 1
ATOM 663 N N . ARG A 1 96 ? -14.641 0.211 21.247 1.00 46.88 96 ARG A N 1
ATOM 664 C CA . ARG A 1 96 ? -14.537 1.423 22.095 1.00 46.88 96 ARG A CA 1
ATOM 665 C C . ARG A 1 96 ? -15.166 2.698 21.514 1.00 46.88 96 ARG A C 1
ATOM 667 O O . ARG A 1 96 ? -14.774 3.785 21.922 1.00 46.88 96 ARG A O 1
ATOM 674 N N . ARG A 1 97 ? -16.083 2.609 20.546 1.00 49.69 97 ARG A N 1
ATOM 675 C CA . ARG A 1 97 ? -16.787 3.804 20.028 1.00 49.69 97 ARG A CA 1
ATOM 676 C C . ARG A 1 97 ? -18.304 3.812 20.216 1.00 49.69 97 ARG A C 1
ATOM 678 O O . ARG A 1 97 ? -18.900 4.837 19.924 1.00 49.69 97 ARG A O 1
ATOM 685 N N . ASP A 1 98 ? -18.871 2.771 20.823 1.00 44.59 98 ASP A N 1
ATOM 686 C CA . ASP A 1 98 ? -20.320 2.692 21.059 1.00 44.59 98 ASP A CA 1
ATOM 687 C C . ASP A 1 98 ? -20.718 3.065 22.504 1.00 44.59 98 ASP A C 1
ATOM 689 O O . ASP A 1 98 ? -21.894 3.198 22.808 1.00 44.59 98 ASP A O 1
ATOM 693 N N . THR A 1 99 ? -19.770 3.294 23.422 1.00 40.59 99 THR A N 1
ATOM 694 C CA . THR A 1 99 ? -20.079 3.525 24.852 1.00 40.59 99 THR A CA 1
ATOM 695 C C . THR A 1 99 ? -20.386 4.980 25.233 1.00 40.59 99 THR A C 1
ATOM 697 O O . THR A 1 99 ? -20.201 5.344 26.388 1.00 40.59 99 THR A O 1
ATOM 700 N N . CYS A 1 100 ? -20.846 5.828 24.309 1.00 42.25 100 CYS A N 1
ATOM 701 C CA . CYS A 1 100 ? -21.358 7.165 24.666 1.00 42.25 100 CYS A CA 1
ATOM 702 C C . CYS A 1 100 ? -22.788 7.437 24.177 1.00 42.25 100 CYS A C 1
ATOM 704 O O . CYS A 1 100 ? -23.216 8.585 24.205 1.00 42.25 100 CYS A O 1
ATOM 706 N N . ALA A 1 101 ? -23.533 6.414 23.754 1.00 45.16 101 ALA A N 1
ATOM 707 C CA . ALA A 1 101 ? -24.921 6.579 23.324 1.00 45.16 101 ALA A CA 1
ATOM 708 C C . ALA A 1 101 ? -25.859 5.510 23.901 1.00 45.16 101 ALA A C 1
ATOM 710 O O . ALA A 1 101 ? -26.758 5.063 23.201 1.00 45.16 101 ALA A O 1
ATOM 711 N N . ASP A 1 102 ? -25.653 5.093 25.155 1.00 37.66 102 ASP A N 1
ATOM 712 C CA . ASP A 1 102 ? -26.663 4.279 25.839 1.00 37.66 102 ASP A CA 1
ATOM 713 C C . ASP A 1 102 ? -26.606 4.433 27.370 1.00 37.66 102 ASP A C 1
ATOM 715 O O . ASP A 1 102 ? -26.309 3.507 28.120 1.00 37.66 102 ASP A O 1
ATOM 719 N N . GLU A 1 103 ? -26.863 5.650 27.849 1.00 43.78 103 GLU A N 1
ATOM 720 C CA . GLU A 1 103 ? -27.614 5.807 29.097 1.00 43.78 103 GLU A CA 1
ATOM 721 C C . GLU A 1 103 ? -29.071 6.034 28.692 1.00 43.78 103 GLU A C 1
ATOM 723 O O . GLU A 1 103 ? -29.479 7.183 28.535 1.00 43.78 103 GLU A O 1
ATOM 728 N N . SER A 1 104 ? -29.816 4.953 28.424 1.00 42.44 104 SER A N 1
ATOM 729 C CA . SER A 1 104 ? -31.263 4.774 28.688 1.00 42.44 104 SER A CA 1
ATOM 730 C C . SER A 1 104 ? -31.886 3.742 27.735 1.00 42.44 104 SER A C 1
ATOM 732 O O . SER A 1 104 ? -32.667 4.095 26.855 1.00 42.44 104 SER A O 1
ATOM 734 N N . ALA A 1 105 ? -31.609 2.456 27.944 1.00 38.97 105 ALA A N 1
ATOM 735 C CA . ALA A 1 105 ? -32.476 1.386 27.456 1.00 38.97 105 ALA A CA 1
ATOM 736 C C . ALA A 1 105 ? -32.330 0.148 28.351 1.00 38.97 105 ALA A C 1
ATOM 738 O O . ALA A 1 105 ? -31.476 -0.716 28.152 1.00 38.97 105 ALA A O 1
ATOM 739 N N . GLU A 1 106 ? -33.170 0.093 29.382 1.00 38.56 106 GLU A N 1
ATOM 740 C CA . GLU A 1 106 ? -33.483 -1.145 30.088 1.00 38.56 106 GLU A CA 1
ATOM 741 C C . GLU A 1 106 ? -34.071 -2.192 29.125 1.00 38.56 106 GLU A C 1
ATOM 743 O O . GLU A 1 106 ? -34.797 -1.869 28.188 1.00 38.56 106 GLU A O 1
ATOM 748 N N . GLU A 1 107 ? -33.734 -3.453 29.409 1.00 45.81 107 GLU A N 1
ATOM 749 C CA . GLU A 1 107 ? -34.499 -4.673 29.133 1.00 45.81 107 GLU A CA 1
ATOM 750 C C . GLU A 1 107 ? -35.260 -4.788 27.799 1.00 45.81 107 GLU A C 1
ATOM 752 O O . GLU A 1 107 ? -36.404 -4.374 27.656 1.00 45.81 107 GLU A O 1
ATOM 757 N N . THR A 1 108 ? -34.698 -5.551 26.859 1.00 39.22 108 THR A N 1
ATOM 758 C CA . THR A 1 108 ? -35.216 -6.866 26.411 1.00 39.22 108 THR A CA 1
ATOM 759 C C . THR A 1 108 ? -34.611 -7.242 25.058 1.00 39.22 108 THR A C 1
ATOM 761 O O . THR A 1 108 ? -34.457 -6.424 24.160 1.00 39.22 108 THR A O 1
ATOM 764 N N . GLY A 1 109 ? -34.311 -8.529 24.882 1.00 34.81 109 GLY A N 1
ATOM 765 C CA . GLY A 1 109 ? -34.064 -9.104 23.562 1.00 34.81 109 GLY A CA 1
ATOM 766 C C . GLY A 1 109 ? -32.604 -9.442 23.298 1.00 34.81 109 GLY A C 1
ATOM 767 O O . GLY A 1 109 ? -31.735 -8.591 23.153 1.00 34.81 109 GLY A O 1
ATOM 768 N N . GLN A 1 110 ? -32.347 -10.741 23.197 1.00 40.62 110 GLN A N 1
ATOM 769 C CA . GLN A 1 110 ? -31.101 -11.336 22.740 1.00 40.62 110 GLN A CA 1
ATOM 770 C C . GLN A 1 110 ? -30.744 -10.832 21.333 1.00 40.62 110 GLN A C 1
ATOM 772 O O . GLN A 1 110 ? -31.036 -11.488 20.331 1.00 40.62 110 GLN A O 1
ATOM 777 N N . THR A 1 111 ? -30.052 -9.697 21.237 1.00 41.69 111 THR A N 1
ATOM 778 C CA . THR A 1 111 ? -29.340 -9.329 20.014 1.00 41.69 111 THR A CA 1
ATOM 779 C C . THR A 1 111 ? -28.211 -10.331 19.850 1.00 41.69 111 THR A C 1
ATOM 781 O O . THR A 1 111 ? -27.149 -10.239 20.467 1.00 41.69 111 THR A O 1
ATOM 784 N N . ARG A 1 112 ? -28.497 -11.361 19.047 1.00 43.47 112 ARG A N 1
ATOM 785 C CA . ARG A 1 112 ? -27.549 -12.306 18.464 1.00 43.47 112 ARG A CA 1
ATOM 786 C C . ARG A 1 112 ? -26.256 -11.550 18.176 1.00 43.47 112 ARG A C 1
ATOM 788 O O . ARG A 1 112 ? -26.229 -10.753 17.243 1.00 43.47 112 ARG A O 1
ATOM 795 N N . ARG A 1 113 ? -25.212 -11.783 18.988 1.00 44.69 113 ARG A N 1
ATOM 796 C CA . ARG A 1 113 ? -23.847 -11.309 18.724 1.00 44.69 113 ARG A CA 1
ATOM 797 C C . ARG A 1 113 ? -23.519 -11.716 17.296 1.00 44.69 113 ARG A C 1
ATOM 799 O O . ARG A 1 113 ? -23.184 -12.876 17.054 1.00 44.69 113 ARG A O 1
ATOM 806 N N . GLN A 1 114 ? -23.665 -10.797 16.347 1.00 45.56 114 GLN A N 1
ATOM 807 C CA . GLN A 1 114 ? -23.163 -11.026 15.009 1.00 45.56 114 GLN A CA 1
ATOM 808 C C . GLN A 1 114 ? -21.655 -11.192 15.189 1.00 45.56 114 GLN A C 1
ATOM 810 O O . GLN A 1 114 ? -21.019 -10.308 15.772 1.00 45.56 114 GLN A O 1
ATOM 815 N N . PRO A 1 115 ? -21.071 -12.344 14.818 1.00 45.06 115 PRO A N 1
ATOM 816 C CA . PRO A 1 115 ? -19.638 -12.524 14.941 1.00 45.06 115 PRO A CA 1
ATOM 817 C C . PRO A 1 115 ? -19.006 -11.408 14.123 1.00 45.06 115 PRO A C 1
ATOM 819 O O . PRO A 1 115 ? -19.252 -11.345 12.923 1.00 45.06 115 PRO A O 1
ATOM 822 N N . ALA A 1 116 ? -18.267 -10.506 14.779 1.00 52.00 116 ALA A N 1
ATOM 823 C CA . ALA A 1 116 ? -17.617 -9.370 14.141 1.00 52.00 116 ALA A CA 1
ATOM 824 C C . ALA A 1 116 ? -16.825 -9.884 12.934 1.00 52.00 116 ALA A C 1
ATOM 826 O O . ALA A 1 116 ? -15.754 -10.490 13.065 1.00 52.00 116 ALA A O 1
ATOM 827 N N . LEU A 1 117 ? -17.421 -9.742 11.750 1.00 48.41 117 LEU A N 1
ATOM 828 C CA . LEU A 1 117 ? -16.876 -10.285 10.525 1.00 48.41 117 LEU A CA 1
ATOM 829 C C . LEU A 1 117 ? -15.538 -9.587 10.312 1.00 48.41 117 LEU A C 1
ATOM 831 O O . LEU A 1 117 ? -15.416 -8.367 10.415 1.00 48.41 117 LEU A O 1
ATOM 835 N N . ARG A 1 118 ? -14.513 -10.374 9.986 1.00 55.00 118 ARG A N 1
ATOM 836 C CA . ARG A 1 118 ? -13.122 -9.947 9.734 1.00 55.00 118 ARG A CA 1
ATOM 837 C C . ARG A 1 118 ? -12.987 -8.989 8.526 1.00 55.00 118 ARG A C 1
ATOM 839 O O . ARG A 1 118 ? -11.879 -8.754 8.042 1.00 55.00 118 ARG A O 1
ATOM 846 N N . GLY A 1 119 ? -14.106 -8.450 8.035 1.00 58.50 119 GLY A N 1
ATOM 847 C CA . GLY A 1 119 ? -14.267 -7.670 6.817 1.00 58.50 119 GLY A CA 1
ATOM 848 C C . GLY A 1 119 ? -13.473 -6.373 6.805 1.00 58.50 119 GLY A C 1
ATOM 849 O O . GLY A 1 119 ? -12.976 -6.008 5.748 1.00 58.50 119 GLY A O 1
ATOM 850 N N . GLY A 1 120 ? -13.219 -5.742 7.957 1.00 68.12 120 GLY A N 1
ATOM 851 C CA . GLY A 1 120 ? -12.446 -4.491 8.010 1.00 68.12 120 GLY A CA 1
ATOM 852 C C . GLY A 1 120 ? -11.066 -4.577 7.339 1.00 68.12 120 GLY A C 1
ATOM 853 O O . GLY A 1 120 ? -10.611 -3.613 6.729 1.00 68.12 120 GLY A O 1
ATOM 854 N N . ARG A 1 121 ? -10.413 -5.751 7.368 1.00 70.75 121 ARG A N 1
ATOM 855 C CA . ARG A 1 121 ? -9.132 -5.959 6.672 1.00 70.75 121 ARG A CA 1
ATOM 856 C C . ARG A 1 121 ? -9.303 -6.164 5.169 1.00 70.75 121 ARG A C 1
ATOM 858 O O . ARG A 1 121 ? -8.529 -5.611 4.397 1.00 70.75 121 ARG A O 1
ATOM 865 N N . VAL A 1 122 ? -10.291 -6.964 4.767 1.00 76.69 122 VAL A N 1
ATOM 866 C CA . VAL A 1 122 ? -10.567 -7.250 3.350 1.00 76.69 122 VAL A CA 1
ATOM 867 C C . VAL A 1 122 ? -10.991 -5.968 2.634 1.00 76.69 122 VAL A C 1
ATOM 869 O O . VAL A 1 122 ? -10.447 -5.661 1.579 1.00 76.69 122 VAL A O 1
ATOM 872 N N . ILE A 1 123 ? -11.855 -5.166 3.261 1.00 79.44 123 ILE A N 1
ATOM 873 C CA . ILE A 1 123 ? -12.281 -3.852 2.761 1.00 79.44 123 ILE A CA 1
ATOM 874 C C . ILE A 1 123 ? -11.068 -2.930 2.561 1.00 79.44 123 ILE A C 1
ATOM 876 O O . ILE A 1 123 ? -10.926 -2.323 1.503 1.00 79.44 123 ILE A O 1
ATOM 880 N N . GLY A 1 124 ? -10.144 -2.882 3.527 1.00 80.12 124 GLY A N 1
ATOM 881 C CA . GLY A 1 124 ? -8.921 -2.082 3.401 1.00 80.12 124 GLY A CA 1
ATOM 882 C C . GLY A 1 124 ? -7.977 -2.542 2.282 1.00 80.12 124 GLY A C 1
ATOM 883 O O . GLY A 1 124 ? -7.286 -1.714 1.693 1.00 80.12 124 GLY A O 1
ATOM 884 N N . TYR A 1 125 ? -7.936 -3.839 1.955 1.00 81.88 125 TYR A N 1
ATOM 885 C CA . TYR A 1 125 ? -7.170 -4.320 0.800 1.00 81.88 125 TYR A CA 1
ATOM 886 C C . TYR A 1 125 ? -7.832 -3.954 -0.525 1.00 81.88 125 TYR A C 1
ATOM 888 O O . TYR A 1 125 ? -7.137 -3.492 -1.428 1.00 81.88 125 TYR A O 1
ATOM 896 N N . LEU A 1 126 ? -9.153 -4.105 -0.630 1.00 85.38 126 LEU A N 1
ATOM 897 C CA . LEU A 1 126 ? -9.901 -3.750 -1.837 1.00 85.38 126 LEU A CA 1
ATOM 898 C C . LEU A 1 126 ? -9.760 -2.262 -2.177 1.00 85.38 126 LEU A C 1
ATOM 900 O O . LEU A 1 126 ? -9.518 -1.920 -3.329 1.00 85.38 126 LEU A O 1
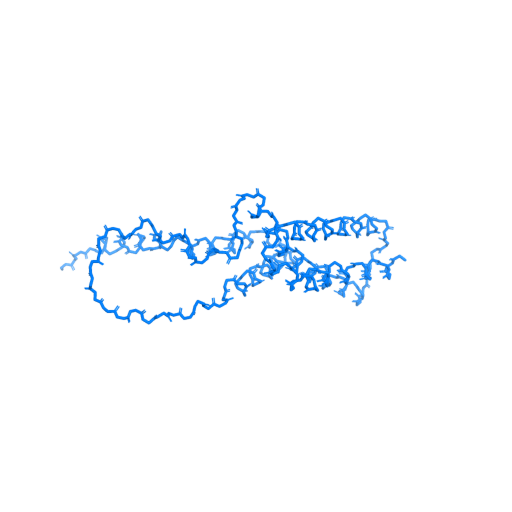ATOM 904 N N . GLU A 1 127 ? -9.816 -1.387 -1.175 1.00 86.56 127 GLU A N 1
ATOM 905 C CA . GLU A 1 127 ? -9.580 0.050 -1.350 1.00 86.56 127 GLU A CA 1
ATOM 906 C C . GLU A 1 127 ? -8.187 0.342 -1.921 1.00 86.56 127 GLU A C 1
ATOM 908 O O . GLU A 1 127 ? -8.049 1.117 -2.863 1.00 86.56 127 GLU A O 1
ATOM 913 N N . ARG A 1 128 ? -7.143 -0.308 -1.395 1.00 87.75 128 ARG A N 1
ATOM 914 C CA . ARG A 1 128 ? -5.767 -0.122 -1.885 1.00 87.75 128 ARG A CA 1
ATOM 915 C C . ARG A 1 128 ? -5.606 -0.608 -3.316 1.00 87.75 128 ARG A C 1
ATOM 917 O O . ARG A 1 128 ? -4.945 0.058 -4.105 1.00 87.75 128 ARG A O 1
ATOM 924 N N . VAL A 1 129 ? -6.224 -1.737 -3.655 1.00 86.75 129 VAL A N 1
ATOM 925 C CA . VAL A 1 129 ? -6.250 -2.244 -5.031 1.00 86.75 129 VAL A CA 1
ATOM 926 C C . VAL A 1 129 ? -6.971 -1.258 -5.950 1.00 86.75 129 VAL A C 1
ATOM 928 O O . VAL A 1 129 ? -6.458 -0.960 -7.024 1.00 86.75 129 VAL A O 1
ATOM 931 N N . ALA A 1 130 ? -8.102 -0.696 -5.519 1.00 87.12 130 ALA A N 1
ATOM 932 C CA . ALA A 1 130 ? -8.850 0.288 -6.296 1.00 87.12 130 ALA A CA 1
ATOM 933 C C . ALA A 1 130 ? -8.053 1.589 -6.511 1.00 87.12 130 ALA A C 1
ATOM 935 O O . ALA A 1 130 ? -8.008 2.099 -7.629 1.00 87.12 130 ALA A O 1
ATOM 936 N N . ILE A 1 131 ? -7.371 2.097 -5.477 1.00 88.19 131 ILE A N 1
ATOM 937 C CA . ILE A 1 131 ? -6.501 3.281 -5.582 1.00 88.19 131 ILE A CA 1
ATOM 938 C C . ILE A 1 131 ? -5.353 3.014 -6.558 1.00 88.19 131 ILE A C 1
ATOM 940 O O . ILE A 1 131 ? -5.066 3.844 -7.419 1.00 88.19 131 ILE A O 1
ATOM 944 N N . LEU A 1 132 ? -4.714 1.845 -6.460 1.00 87.25 132 LEU A N 1
ATOM 945 C CA . LEU A 1 132 ? -3.644 1.464 -7.379 1.00 87.25 132 LEU A CA 1
ATOM 946 C C . LEU A 1 132 ? -4.162 1.341 -8.814 1.00 87.25 132 LEU A C 1
ATOM 948 O O . LEU A 1 132 ? -3.519 1.850 -9.725 1.00 87.25 132 LEU A O 1
ATOM 952 N N . ALA A 1 133 ? -5.335 0.743 -9.023 1.00 86.94 133 ALA A N 1
ATOM 953 C CA . ALA A 1 133 ? -5.959 0.673 -10.341 1.00 86.94 133 ALA A CA 1
ATOM 954 C C . ALA A 1 133 ? -6.233 2.073 -10.919 1.00 86.94 133 ALA A C 1
ATOM 956 O O . ALA A 1 133 ? -5.910 2.326 -12.078 1.00 86.94 133 ALA A O 1
ATOM 957 N N . ALA A 1 134 ? -6.745 3.004 -10.106 1.00 88.69 134 ALA A N 1
ATOM 958 C CA . ALA A 1 134 ? -6.961 4.391 -10.516 1.00 88.69 134 ALA A CA 1
ATOM 959 C C . ALA A 1 134 ? -5.647 5.084 -10.921 1.00 88.69 134 ALA A C 1
ATOM 961 O O . ALA A 1 134 ? -5.601 5.771 -11.941 1.00 88.69 134 ALA A O 1
ATOM 962 N N . LEU A 1 135 ? -4.561 4.846 -10.177 1.00 87.12 135 LEU A N 1
ATOM 963 C CA . LEU A 1 135 ? -3.225 5.342 -10.523 1.00 87.12 135 LEU A CA 1
ATOM 964 C C . LEU A 1 135 ? -2.706 4.748 -11.840 1.00 87.12 135 LEU A C 1
ATOM 966 O O . LEU A 1 135 ? -2.187 5.491 -12.669 1.00 87.12 135 LEU A O 1
ATOM 970 N N . PHE A 1 136 ? -2.874 3.442 -12.069 1.00 85.69 136 PHE A N 1
ATOM 971 C CA . PHE A 1 136 ? -2.431 2.787 -13.309 1.00 85.69 136 PHE A CA 1
ATOM 972 C C . PHE A 1 136 ? -3.170 3.279 -14.552 1.00 85.69 136 PHE A C 1
ATOM 974 O O . PHE A 1 136 ? -2.570 3.368 -15.619 1.00 85.69 136 PHE A O 1
ATOM 981 N N . VAL A 1 137 ? -4.455 3.605 -14.415 1.00 89.56 137 VAL A N 1
ATOM 982 C CA . VAL A 1 137 ? -5.270 4.170 -15.501 1.00 89.56 137 VAL A CA 1
ATOM 983 C C . VAL A 1 137 ? -5.035 5.685 -15.650 1.00 89.56 137 VAL A C 1
ATOM 985 O O . VAL A 1 137 ? -5.549 6.303 -16.575 1.00 89.56 137 VAL A O 1
ATOM 988 N N . GLY A 1 138 ? -4.231 6.302 -14.772 1.00 86.88 138 GLY A N 1
ATOM 989 C CA . GLY A 1 138 ? -3.950 7.738 -14.808 1.00 86.88 138 GLY A CA 1
ATOM 990 C C . GLY A 1 138 ? -5.155 8.593 -14.414 1.00 86.88 138 GLY A C 1
ATOM 991 O O . GLY A 1 138 ? -5.260 9.742 -14.837 1.00 86.88 138 GLY A O 1
ATOM 992 N N . TRP A 1 139 ? -6.076 8.043 -13.616 1.00 92.25 139 TRP A N 1
ATOM 993 C CA . TRP A 1 139 ? -7.311 8.702 -13.201 1.00 92.25 139 TRP A CA 1
ATOM 994 C C . TRP A 1 139 ? -7.264 9.102 -11.717 1.00 92.25 139 TRP A C 1
ATOM 996 O O . TRP A 1 139 ? -7.845 8.425 -10.864 1.00 92.25 139 TRP A O 1
ATOM 1006 N N . PRO A 1 140 ? -6.599 10.219 -11.364 1.00 86.00 140 PRO A N 1
ATOM 1007 C CA . PRO A 1 140 ? -6.450 10.631 -9.970 1.00 86.00 140 PRO A CA 1
ATOM 1008 C C . PRO A 1 140 ? -7.786 10.989 -9.311 1.00 86.00 140 PRO A C 1
ATOM 1010 O O . PRO A 1 140 ? -7.957 10.756 -8.115 1.00 86.00 140 PRO A O 1
ATOM 1013 N N . ALA A 1 141 ? -8.762 11.477 -10.085 1.00 90.75 141 ALA A N 1
ATOM 1014 C CA . ALA A 1 141 ? -10.110 11.738 -9.584 1.00 90.75 141 ALA A CA 1
ATOM 1015 C C . ALA A 1 141 ? -10.807 10.457 -9.082 1.00 90.75 141 ALA A C 1
ATOM 1017 O O . ALA A 1 141 ? -11.572 10.524 -8.122 1.00 90.75 141 ALA A O 1
ATOM 1018 N N . GLY A 1 142 ? -10.475 9.280 -9.630 1.00 87.69 142 GLY A N 1
ATOM 1019 C CA . GLY A 1 142 ? -10.977 7.995 -9.135 1.00 87.69 142 GLY A CA 1
ATOM 1020 C C . GLY A 1 142 ? -10.615 7.731 -7.668 1.00 87.69 142 GLY A C 1
ATOM 1021 O O . GLY A 1 142 ? -11.417 7.160 -6.932 1.00 87.69 142 GLY A O 1
ATOM 1022 N N . MET A 1 143 ? -9.461 8.219 -7.193 1.00 89.12 143 MET A N 1
ATOM 1023 C CA . MET A 1 143 ? -9.074 8.104 -5.780 1.00 89.12 143 MET A CA 1
ATOM 1024 C C . MET A 1 143 ? -10.027 8.874 -4.860 1.00 89.12 143 MET A C 1
ATOM 1026 O O . MET A 1 143 ? -10.412 8.361 -3.810 1.00 89.12 143 MET A O 1
ATOM 1030 N N . ALA A 1 144 ? -10.441 10.078 -5.269 1.00 90.50 144 ALA A N 1
ATOM 1031 C CA . ALA A 1 144 ? -11.402 10.880 -4.517 1.00 90.50 144 ALA A CA 1
ATOM 1032 C C . ALA A 1 144 ? -12.761 10.171 -4.423 1.00 90.50 144 ALA A C 1
ATOM 1034 O O . ALA A 1 144 ? -13.356 10.138 -3.348 1.00 90.50 144 ALA A O 1
ATOM 1035 N N . VAL A 1 145 ? -13.205 9.525 -5.509 1.00 89.94 145 VAL A N 1
ATOM 1036 C CA . VAL A 1 145 ? -14.431 8.710 -5.509 1.00 89.94 145 VAL A CA 1
ATOM 1037 C C . VAL A 1 145 ? -14.319 7.542 -4.529 1.00 89.94 145 VAL A C 1
ATOM 1039 O O . VAL A 1 145 ? -15.211 7.349 -3.708 1.00 89.94 145 VAL A O 1
ATOM 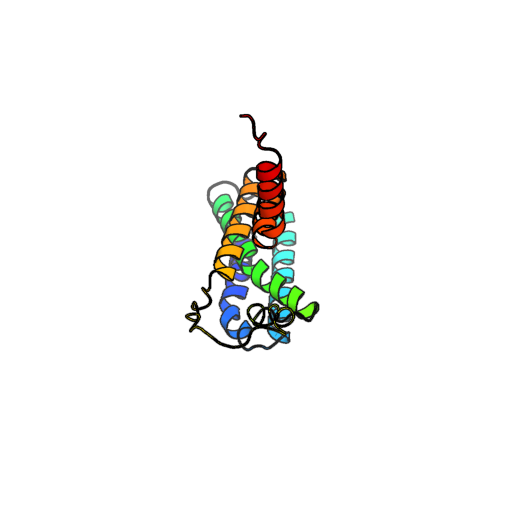1042 N N . ILE A 1 146 ? -13.216 6.788 -4.561 1.00 90.88 146 ILE A N 1
ATOM 1043 C CA . ILE A 1 146 ? -13.002 5.629 -3.676 1.00 90.88 146 ILE A CA 1
ATOM 1044 C C . ILE A 1 146 ? -13.049 6.046 -2.198 1.00 90.88 146 ILE A C 1
ATOM 1046 O O . ILE A 1 146 ? -13.740 5.416 -1.392 1.00 90.88 146 ILE A O 1
ATOM 1050 N N . VAL A 1 147 ? -12.346 7.126 -1.843 1.00 88.12 147 VAL A N 1
ATOM 1051 C CA . VAL A 1 147 ? -12.346 7.666 -0.475 1.00 88.12 147 VAL A CA 1
ATOM 1052 C C . VAL A 1 147 ? -13.730 8.197 -0.097 1.00 88.12 147 VAL A C 1
ATOM 1054 O O . VAL A 1 147 ? -14.183 7.948 1.020 1.00 88.12 147 VAL A O 1
ATOM 1057 N N . GLY A 1 148 ? -14.427 8.859 -1.025 1.00 88.25 148 GLY A N 1
ATOM 1058 C CA . GLY A 1 148 ? -15.794 9.345 -0.836 1.00 88.25 148 GLY A CA 1
ATOM 1059 C C . GLY A 1 148 ? -16.777 8.218 -0.518 1.00 88.25 148 GLY A C 1
ATOM 1060 O O . GLY A 1 148 ? -17.467 8.278 0.496 1.00 88.25 148 GLY A O 1
ATOM 1061 N N . VAL A 1 149 ? -16.772 7.136 -1.305 1.00 86.88 149 VAL A N 1
ATOM 1062 C CA . VAL A 1 149 ? -17.622 5.950 -1.074 1.00 86.88 149 VAL A CA 1
ATOM 1063 C C . VAL A 1 149 ? -17.339 5.317 0.289 1.00 86.88 149 VAL A C 1
ATOM 1065 O O . VAL A 1 149 ? -18.264 4.960 1.020 1.00 86.88 149 VAL A O 1
ATOM 1068 N N . LYS A 1 150 ? -16.063 5.215 0.677 1.00 84.38 150 LYS A N 1
ATOM 1069 C CA . LYS A 1 150 ? -15.691 4.726 2.009 1.00 84.38 150 LYS A CA 1
ATOM 1070 C C . LYS A 1 150 ? -16.149 5.670 3.128 1.00 84.38 150 LYS A C 1
ATOM 1072 O O . LYS A 1 150 ? -16.528 5.197 4.198 1.00 84.38 150 LYS A O 1
ATOM 1077 N N . GLY A 1 151 ? -16.109 6.980 2.891 1.00 80.44 151 GLY A N 1
ATOM 1078 C CA . GLY A 1 151 ? -16.614 8.005 3.804 1.00 80.44 151 GLY A CA 1
ATOM 1079 C C . GLY A 1 151 ? -18.123 7.900 4.024 1.00 80.44 151 GLY A C 1
ATOM 1080 O O . GLY A 1 151 ? -18.561 7.932 5.171 1.00 80.44 151 GLY A O 1
ATOM 1081 N N . LEU A 1 152 ? -18.900 7.665 2.962 1.00 80.19 152 LEU A N 1
ATOM 1082 C CA . LEU A 1 152 ? -20.354 7.460 3.040 1.00 80.19 152 LEU A CA 1
ATOM 1083 C C . LEU A 1 152 ? -20.729 6.250 3.904 1.00 80.19 152 LEU A C 1
ATOM 1085 O O . LEU A 1 152 ? -21.691 6.303 4.660 1.00 80.19 152 LEU A O 1
ATOM 1089 N N . ALA A 1 153 ? -19.937 5.176 3.856 1.00 73.88 153 ALA A N 1
ATOM 1090 C CA . ALA A 1 153 ? -20.144 4.015 4.721 1.00 73.88 153 ALA A CA 1
ATOM 1091 C C . ALA A 1 153 ? -19.880 4.307 6.213 1.00 73.88 153 ALA A C 1
ATOM 1093 O O . ALA A 1 153 ? -20.291 3.526 7.070 1.00 73.88 153 ALA A O 1
ATOM 1094 N N . ARG A 1 154 ? -19.164 5.394 6.530 1.00 70.69 154 ARG A N 1
ATOM 1095 C CA . ARG A 1 154 ? -18.848 5.815 7.902 1.00 70.69 154 ARG A CA 1
ATOM 1096 C C . ARG A 1 154 ? -19.842 6.839 8.457 1.00 70.69 154 ARG A C 1
ATOM 1098 O O . ARG A 1 154 ? -19.944 6.921 9.674 1.00 70.69 154 ARG A O 1
ATOM 1105 N N . TYR A 1 155 ? -20.534 7.568 7.582 1.00 72.62 155 TYR A N 1
ATOM 1106 C CA . TYR A 1 155 ? -21.523 8.595 7.922 1.00 72.62 155 TYR A CA 1
ATOM 1107 C C . TYR A 1 155 ? -22.818 8.373 7.122 1.00 72.62 155 TYR A C 1
ATOM 1109 O O . TYR A 1 155 ? -23.157 9.181 6.249 1.00 72.62 155 TYR A O 1
ATOM 1117 N N . PRO A 1 156 ? -23.520 7.246 7.346 1.00 64.38 156 PRO A N 1
ATOM 1118 C CA . PRO A 1 156 ? -24.772 6.955 6.653 1.00 64.38 156 PRO A CA 1
ATOM 1119 C C . PRO A 1 156 ? -25.850 8.017 6.917 1.00 64.38 156 PRO A C 1
ATOM 1121 O O . PRO A 1 156 ? -26.711 8.214 6.062 1.00 64.38 156 PRO A O 1
ATOM 1124 N N . GLU A 1 157 ? -25.759 8.754 8.029 1.00 67.44 157 GLU A N 1
ATOM 1125 C CA . GLU A 1 157 ? -26.677 9.837 8.399 1.00 67.44 157 GLU A CA 1
ATOM 1126 C C . GLU A 1 157 ? -26.814 10.957 7.346 1.00 67.44 157 GLU A C 1
ATOM 1128 O O . GLU A 1 157 ? -27.850 11.614 7.294 1.00 67.44 157 GLU A O 1
ATOM 1133 N N . ILE A 1 158 ? -25.829 11.148 6.460 1.00 59.66 158 ILE A N 1
ATOM 1134 C CA . ILE A 1 158 ? -25.903 12.131 5.360 1.00 59.66 158 ILE A CA 1
ATOM 1135 C C . ILE A 1 158 ? -26.816 11.623 4.229 1.00 59.66 158 ILE A C 1
ATOM 1137 O O . ILE A 1 158 ? -27.479 12.406 3.558 1.00 59.66 158 ILE A O 1
ATOM 1141 N N . ARG A 1 159 ? -26.896 10.301 4.034 1.00 58.00 159 ARG A N 1
ATOM 1142 C CA . ARG A 1 159 ? -27.724 9.681 2.989 1.00 58.00 159 ARG A CA 1
ATOM 1143 C C . ARG A 1 159 ? -29.210 9.681 3.349 1.00 58.00 159 ARG A C 1
ATOM 1145 O O . ARG A 1 159 ? -30.053 9.816 2.467 1.00 58.00 159 ARG A O 1
ATOM 1152 N N . ASP A 1 160 ? -29.522 9.505 4.629 1.00 59.06 160 ASP A N 1
ATOM 1153 C CA . ASP A 1 160 ? -30.908 9.407 5.095 1.00 59.06 160 ASP A CA 1
ATOM 1154 C C . ASP A 1 160 ? -31.567 10.795 5.237 1.00 59.06 160 ASP A C 1
ATOM 1156 O O . ASP A 1 160 ? -32.779 10.916 5.049 1.00 59.06 160 ASP A O 1
ATOM 1160 N N . ALA A 1 161 ? -30.780 11.854 5.472 1.00 59.94 161 ALA A N 1
ATOM 1161 C CA . ALA A 1 161 ? -31.258 13.239 5.450 1.00 59.94 161 ALA A CA 1
ATOM 1162 C C . ALA A 1 161 ? -31.761 13.661 4.051 1.00 59.94 161 ALA A C 1
ATOM 1164 O O . ALA A 1 161 ? -32.882 14.154 3.936 1.00 59.94 161 ALA A O 1
ATOM 1165 N N . ASP A 1 162 ? -31.008 13.359 2.985 1.00 56.34 162 ASP A N 1
ATOM 1166 C CA . ASP A 1 162 ? -31.412 13.642 1.593 1.00 56.34 162 ASP A CA 1
ATOM 1167 C C . ASP A 1 162 ? -32.697 12.890 1.182 1.00 56.34 162 ASP A C 1
ATOM 1169 O O . ASP A 1 162 ? -33.536 13.412 0.442 1.00 56.34 162 ASP A O 1
ATOM 1173 N N . ALA A 1 163 ? -32.896 11.668 1.691 1.00 58.06 163 ALA A N 1
ATOM 1174 C CA . ALA A 1 163 ? -34.107 10.884 1.434 1.00 58.06 163 ALA A CA 1
ATOM 1175 C C . ALA A 1 163 ? -35.332 11.402 2.220 1.00 58.06 163 ALA A C 1
ATOM 1177 O O . ALA A 1 163 ? -36.465 11.339 1.731 1.00 58.06 163 ALA A O 1
ATOM 1178 N N . GLY A 1 164 ? -35.122 11.938 3.428 1.00 54.34 164 GLY A N 1
ATOM 1179 C CA . GLY A 1 164 ? -36.174 12.540 4.253 1.00 54.34 164 GLY A CA 1
ATOM 1180 C C . GLY A 1 164 ? -36.719 13.855 3.683 1.00 54.34 164 GLY A C 1
ATOM 1181 O O . GLY A 1 164 ? -37.926 14.105 3.748 1.00 54.34 164 GLY A O 1
ATOM 1182 N N . GLU A 1 165 ? -35.865 14.669 3.061 1.00 53.34 165 GLU A N 1
ATOM 1183 C CA . GLU A 1 165 ? -36.268 15.938 2.439 1.00 53.34 165 GLU A CA 1
ATOM 1184 C C . GLU A 1 165 ? -37.087 15.732 1.151 1.00 53.34 165 GLU A C 1
ATOM 1186 O O . GLU A 1 165 ? -38.063 16.450 0.916 1.00 53.34 165 GLU A O 1
ATOM 1191 N N . GLN A 1 166 ? -36.795 14.686 0.370 1.00 57.84 166 GLN A N 1
ATOM 1192 C CA . GLN A 1 166 ? -37.586 14.314 -0.816 1.00 57.84 166 GLN A CA 1
ATOM 1193 C C . GLN A 1 166 ? -38.978 13.768 -0.467 1.00 57.84 166 GLN A C 1
ATOM 1195 O O . GLN A 1 166 ? -39.936 14.024 -1.197 1.00 57.84 166 GLN A O 1
ATOM 1200 N N . SER A 1 167 ? -39.130 13.102 0.682 1.00 52.91 167 SER A N 1
ATOM 1201 C CA . SER A 1 167 ? -40.445 12.695 1.203 1.00 52.91 167 SER A CA 1
ATOM 1202 C C . SER A 1 167 ? -41.309 13.900 1.607 1.00 52.91 167 SER A C 1
ATOM 1204 O O . SER A 1 167 ? -42.528 13.888 1.437 1.00 52.91 167 SER A O 1
ATOM 1206 N N . ARG A 1 168 ? -40.683 14.991 2.071 1.00 54.78 168 ARG A N 1
ATOM 1207 C CA . ARG A 1 168 ? -41.384 16.221 2.475 1.00 54.78 168 ARG A CA 1
ATOM 1208 C C . ARG A 1 168 ? -41.762 17.135 1.305 1.00 54.78 168 ARG A C 1
ATOM 1210 O O . ARG A 1 168 ? -42.606 18.011 1.482 1.00 54.78 168 ARG A O 1
ATOM 1217 N N . MET A 1 169 ? -41.157 16.933 0.133 1.00 56.25 169 MET A N 1
ATOM 1218 C CA . MET A 1 169 ? -41.416 17.717 -1.080 1.00 56.25 169 MET A CA 1
ATOM 1219 C C . MET A 1 169 ? -42.280 16.984 -2.118 1.00 56.25 169 MET A C 1
ATOM 1221 O O . MET A 1 169 ? -42.545 17.541 -3.181 1.00 56.25 169 MET A O 1
ATOM 1225 N N . SER A 1 170 ? -42.773 15.775 -1.816 1.00 54.59 170 SER A N 1
ATOM 1226 C CA . SER A 1 170 ? -43.862 15.182 -2.595 1.00 54.59 170 SER A CA 1
ATOM 1227 C C . SER A 1 170 ? -45.116 16.041 -2.390 1.00 54.59 170 SER A C 1
ATOM 1229 O O . SER A 1 170 ? -45.599 16.134 -1.255 1.00 54.59 170 SER A O 1
ATOM 1231 N N . PRO A 1 171 ? -45.638 16.724 -3.426 1.00 57.81 171 PRO A N 1
ATOM 1232 C CA . PRO A 1 171 ? -46.855 17.491 -3.268 1.00 57.81 171 PRO A CA 1
ATOM 1233 C C . PRO A 1 171 ? -47.975 16.511 -2.929 1.00 57.81 171 PRO A C 1
ATOM 1235 O O . PRO A 1 171 ? -48.243 15.568 -3.675 1.00 57.81 171 PRO A O 1
ATOM 1238 N N . ALA A 1 172 ? -48.645 16.750 -1.804 1.00 60.03 172 ALA A N 1
ATOM 1239 C CA . ALA A 1 172 ? -49.979 16.233 -1.552 1.00 60.03 172 ALA A CA 1
ATOM 1240 C C . ALA A 1 172 ? -50.930 16.862 -2.589 1.00 60.03 172 ALA A C 1
ATOM 1242 O O . ALA A 1 172 ? -51.629 17.832 -2.311 1.00 60.03 172 ALA A O 1
ATOM 1243 N N . GLY A 1 173 ? -50.851 16.376 -3.825 1.00 59.97 173 GLY A N 1
ATOM 1244 C CA . GLY A 1 173 ? -51.708 16.745 -4.939 1.00 59.97 173 GLY A CA 1
ATOM 1245 C C . GLY A 1 173 ? -52.849 15.750 -5.017 1.00 59.97 173 GLY A C 1
ATOM 1246 O O . GLY A 1 173 ? -52.701 14.688 -5.616 1.00 59.97 173 GLY A O 1
ATOM 1247 N N . SER A 1 174 ? -53.931 16.110 -4.333 1.00 51.16 174 SER A N 1
ATOM 1248 C CA . SER A 1 174 ? -55.309 15.672 -4.568 1.00 51.16 174 SER A CA 1
ATOM 1249 C C . SER A 1 174 ? -55.751 15.880 -6.012 1.00 51.16 174 SER A C 1
ATOM 1251 O O . SER A 1 174 ? -55.416 16.968 -6.539 1.00 51.16 174 SER A O 1
#

Secondary structure (DSSP, 8-state):
-HHHHHHHHHHHHHHHHHTHHHHTSS-HHHHHHHHHHHHHHHHHHHHHHHTSPP--THHHHHHHHHHHHHHHHHHHHHHHHHHHHTT--TTTTTTSSSTTS-SS-------------THHHHHHHHHHHHHHHHHHTT-HHHHHHHHHHHHHTT-THHHHHHHHHHHHTS----

Radius of gyration: 22.46 Å; Cα contacts (8 Å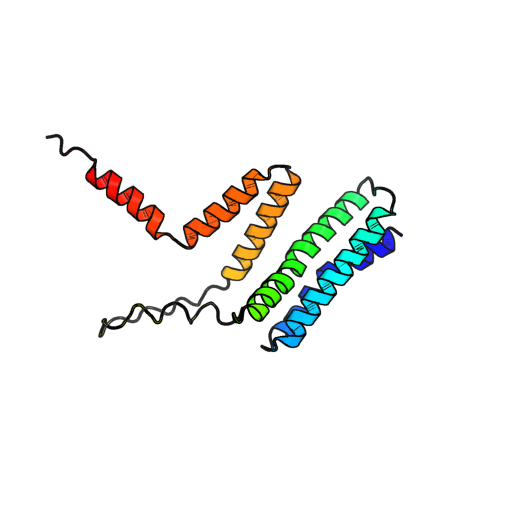, |Δi|>4): 89; chains: 1; bounding box: 77×31×52 Å

Solvent-accessible surface area (backbone atoms only — not comparable to full-atom values): 10299 Å² total; per-residue (Å²): 108,69,68,57,47,52,53,49,37,51,46,40,28,42,50,50,60,72,44,42,72,65,48,64,70,78,47,66,66,62,33,39,50,52,24,53,51,41,52,52,52,50,50,52,46,52,57,56,52,74,78,44,79,84,67,66,69,73,64,32,54,54,52,52,51,40,51,51,47,19,51,59,39,31,51,54,35,42,53,42,29,52,32,48,73,70,72,38,61,79,86,55,77,86,72,80,82,69,86,84,81,74,95,83,77,82,87,83,78,88,74,73,77,69,75,82,68,77,49,73,58,57,53,56,50,53,51,50,51,51,42,50,51,21,56,74,73,69,35,70,69,51,40,56,51,55,53,46,57,57,48,46,76,75,46,53,70,65,61,54,52,61,55,53,53,55,64,72,65,57,76,91,74,127

Mean predicted aligned error: 13.47 Å

Sequence (174 aa):
MTALIVALLVIVGVLPLACYPLTRTRLAPPTVAVAGLTLILLGIVALLAAEADPVTGAWGVVCRVLIVIAAITGGSAVVRSALLAGGVDPWNGGQRRDTCADESAEETGQTRRQPALRGGRVIGYLERVAILAALFVGWPAGMAVIVGVKGLARYPEIRDADAGEQSRMSPAGS

Organism: NCBI:txid1517702

Nearest PDB structures (foldseek):
  2dl1-assembly1_A  TM=5.251E-01  e=6.053E+00  Homo sapiens